Protein AF-A0A6V7XL06-F1 (afdb_monomer_lite)

Secondary structure (DSSP, 8-state):
----TT-HHHHHT-----SS-HHHHHHHHHHHHHS---GGGGGTT--

Radius of gyration: 14.22 Å; chains: 1; bounding box: 36×26×26 Å

pLDDT: mean 84.57, std 12.5, range [48.12, 95.81]

Structure (mmCIF, N/CA/C/O backbone):
data_AF-A0A6V7XL06-F1
#
_entry.id   AF-A0A6V7XL06-F1
#
loop_
_atom_site.group_PDB
_atom_site.id
_atom_site.type_symbol
_atom_site.label_atom_id
_atom_site.label_alt_id
_atom_site.label_comp_id
_atom_site.label_asym_id
_atom_site.label_entity_id
_atom_site.label_seq_id
_atom_site.pdbx_PDB_ins_code
_atom_site.Cartn_x
_atom_site.Cartn_y
_atom_site.Cartn_z
_atom_site.occupancy
_atom_site.B_iso_or_equiv
_atom_site.auth_seq_id
_atom_site.auth_comp_id
_atom_site.auth_asym_id
_atom_site.auth_atom_id
_atom_site.pdbx_PDB_model_num
ATOM 1 N N . MET A 1 1 ? 9.876 -14.090 0.327 1.00 61.25 1 MET A N 1
ATOM 2 C CA . MET A 1 1 ? 10.476 -12.958 -0.414 1.00 61.25 1 MET A CA 1
ATOM 3 C C . MET A 1 1 ? 10.094 -13.141 -1.872 1.00 61.25 1 MET A C 1
ATOM 5 O O . MET A 1 1 ? 10.291 -14.243 -2.364 1.00 61.25 1 MET A O 1
ATOM 9 N N . PHE A 1 2 ? 9.496 -12.151 -2.536 1.00 71.50 2 PHE A N 1
ATOM 10 C CA . PHE A 1 2 ? 9.158 -12.283 -3.959 1.00 71.50 2 PHE A CA 1
ATOM 11 C C . PHE A 1 2 ? 10.425 -12.522 -4.788 1.00 71.50 2 PHE A C 1
ATOM 13 O O . PHE A 1 2 ? 11.465 -11.917 -4.507 1.00 71.50 2 PHE A O 1
ATOM 20 N N . GLU A 1 3 ? 10.345 -13.400 -5.786 1.00 81.12 3 GLU A N 1
ATOM 21 C CA . GLU A 1 3 ? 11.427 -13.593 -6.745 1.00 81.12 3 GLU A CA 1
ATOM 22 C C . GLU A 1 3 ? 11.546 -12.342 -7.623 1.00 81.12 3 GLU A C 1
ATOM 24 O O . GLU A 1 3 ? 10.620 -11.966 -8.332 1.00 81.12 3 GLU A O 1
ATOM 29 N N . GLN A 1 4 ? 12.691 -11.667 -7.539 1.00 84.62 4 GLN A N 1
ATOM 30 C CA . GLN A 1 4 ? 12.869 -10.313 -8.074 1.00 84.62 4 GLN A CA 1
ATOM 31 C C . GLN A 1 4 ? 13.827 -10.234 -9.267 1.00 84.62 4 GLN A C 1
ATOM 33 O O . GLN A 1 4 ? 13.947 -9.181 -9.891 1.00 84.62 4 GLN A O 1
ATOM 38 N N . LYS A 1 5 ? 14.506 -11.339 -9.606 1.00 82.38 5 LYS A N 1
ATOM 39 C CA . LYS A 1 5 ? 15.656 -11.374 -10.529 1.00 82.38 5 LYS A CA 1
ATOM 40 C C . LYS A 1 5 ? 15.378 -10.753 -11.906 1.00 82.38 5 LYS A C 1
ATOM 42 O O . LYS A 1 5 ? 16.293 -10.210 -12.522 1.00 82.38 5 LYS A O 1
ATOM 47 N N . TYR A 1 6 ? 14.129 -10.795 -12.368 1.00 86.19 6 TYR A N 1
ATOM 48 C CA . TYR A 1 6 ? 13.723 -10.310 -13.691 1.00 86.19 6 TYR A CA 1
ATOM 49 C C . TYR A 1 6 ? 12.695 -9.169 -13.650 1.00 86.19 6 TYR A C 1
ATOM 51 O O . TYR A 1 6 ? 12.188 -8.765 -14.695 1.00 86.19 6 TYR A O 1
ATOM 59 N N . MET A 1 7 ? 12.407 -8.614 -12.469 1.00 87.50 7 MET A N 1
ATOM 60 C CA . MET A 1 7 ? 11.462 -7.504 -12.324 1.00 87.50 7 MET A CA 1
ATOM 61 C C . MET A 1 7 ? 12.176 -6.165 -12.523 1.00 87.50 7 MET A C 1
ATOM 63 O O . MET A 1 7 ? 13.230 -5.910 -11.935 1.00 87.50 7 MET A O 1
ATOM 67 N N . LYS A 1 8 ? 11.604 -5.275 -13.340 1.00 87.75 8 LYS A N 1
ATOM 68 C CA . LYS A 1 8 ? 12.165 -3.927 -13.554 1.00 87.75 8 LYS A CA 1
ATOM 69 C C . LYS A 1 8 ? 12.087 -3.098 -12.271 1.00 87.75 8 LYS A C 1
ATOM 71 O O . LYS A 1 8 ? 13.001 -2.341 -11.956 1.00 87.75 8 LYS A O 1
ATOM 76 N N . GLU A 1 9 ? 11.021 -3.305 -11.517 1.00 90.31 9 GLU A N 1
ATOM 77 C CA . GLU A 1 9 ? 10.697 -2.686 -10.238 1.00 90.31 9 GLU A CA 1
ATOM 78 C C . GLU A 1 9 ? 11.734 -3.030 -9.165 1.00 90.31 9 GLU A C 1
ATOM 80 O O . GLU A 1 9 ? 12.056 -2.187 -8.333 1.00 90.31 9 GLU A O 1
ATOM 85 N N . ALA A 1 10 ? 12.335 -4.224 -9.222 1.00 88.81 10 ALA A N 1
ATOM 86 C CA . ALA A 1 10 ? 13.372 -4.638 -8.277 1.00 88.81 10 ALA A CA 1
ATOM 87 C C . ALA A 1 10 ? 14.657 -3.802 -8.391 1.00 88.81 10 ALA A C 1
ATOM 89 O O . ALA A 1 10 ? 15.395 -3.671 -7.420 1.00 88.81 10 ALA A O 1
ATOM 90 N N . ARG A 1 11 ? 14.923 -3.199 -9.559 1.00 86.44 11 ARG A N 1
ATOM 91 C CA . ARG A 1 11 ? 16.085 -2.313 -9.748 1.00 86.44 11 ARG A CA 1
ATOM 92 C C . ARG A 1 11 ? 15.881 -0.939 -9.119 1.00 86.44 11 ARG A C 1
ATOM 94 O O . ARG A 1 11 ? 16.846 -0.326 -8.682 1.00 86.44 11 ARG A O 1
ATOM 101 N N . SER A 1 12 ? 14.647 -0.437 -9.121 1.00 90.00 12 SER A N 1
ATOM 102 C CA . SER A 1 12 ? 14.314 0.894 -8.601 1.00 90.00 12 SER A CA 1
ATOM 103 C C . SER A 1 12 ? 13.781 0.866 -7.170 1.00 90.00 12 SER A C 1
ATOM 105 O O . SER A 1 12 ? 13.728 1.914 -6.529 1.00 90.00 12 SER A O 1
ATOM 107 N N . GLY A 1 13 ? 13.335 -0.299 -6.689 1.00 88.12 13 GLY A N 1
ATOM 108 C CA . GLY A 1 13 ? 12.590 -0.434 -5.440 1.00 88.12 13 GLY A CA 1
ATOM 109 C C . GLY A 1 13 ? 11.220 0.251 -5.477 1.00 88.12 13 GLY A C 1
ATOM 110 O O . GLY A 1 13 ? 10.647 0.526 -4.427 1.00 88.12 13 GLY A O 1
ATOM 111 N N . 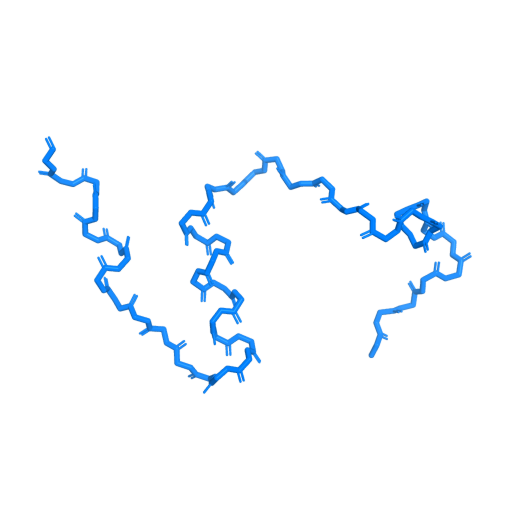LYS A 1 14 ? 10.701 0.580 -6.668 1.00 90.75 14 LYS A N 1
ATOM 112 C CA . LYS A 1 14 ? 9.441 1.313 -6.843 1.00 90.75 14 LYS A CA 1
ATOM 113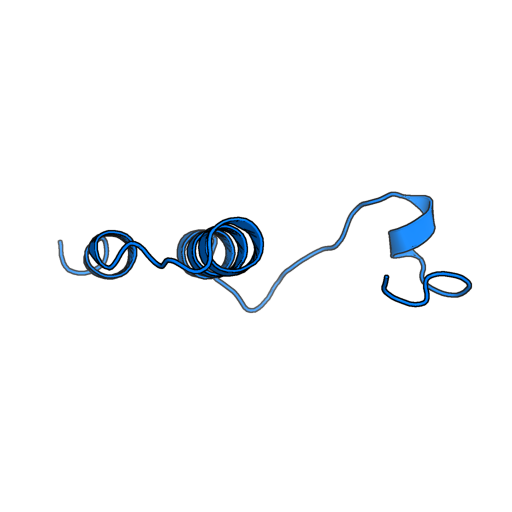 C C . LYS A 1 14 ? 8.444 0.466 -7.617 1.00 90.75 14 LYS A C 1
ATOM 115 O O . LYS A 1 14 ? 8.726 0.043 -8.735 1.00 90.75 14 LYS A O 1
ATOM 120 N N . VAL A 1 15 ? 7.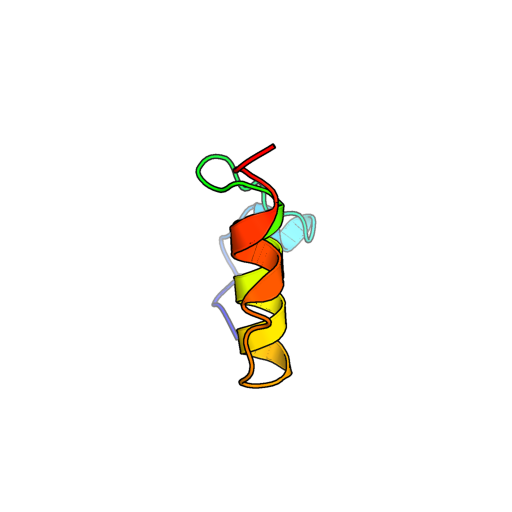257 0.298 -7.041 1.00 90.62 15 VAL A N 1
ATOM 121 C CA . VAL A 1 15 ? 6.121 -0.394 -7.658 1.00 90.62 15 VAL A CA 1
ATOM 122 C C . VAL A 1 15 ? 4.996 0.614 -7.859 1.00 90.62 15 VAL A C 1
ATOM 124 O O . VAL A 1 15 ? 4.619 1.322 -6.925 1.00 90.62 15 VAL A O 1
ATOM 127 N N . LYS A 1 16 ? 4.472 0.706 -9.083 1.00 92.00 16 LYS A N 1
ATOM 128 C CA . LYS A 1 16 ? 3.322 1.560 -9.395 1.00 92.00 16 LYS A CA 1
ATOM 129 C C . LYS A 1 16 ? 2.039 0.763 -9.186 1.00 92.00 16 LYS A C 1
ATOM 131 O O . LYS A 1 16 ? 1.890 -0.313 -9.752 1.00 92.00 16 LYS A O 1
ATOM 136 N N . ILE A 1 17 ? 1.114 1.319 -8.414 1.00 93.69 17 ILE A N 1
ATOM 137 C CA . ILE A 1 17 ? -0.190 0.714 -8.132 1.00 93.69 17 ILE A CA 1
ATOM 138 C C . ILE A 1 17 ? -1.248 1.623 -8.733 1.00 93.69 17 ILE A C 1
ATOM 140 O O . ILE A 1 17 ? -1.264 2.818 -8.445 1.00 93.69 17 ILE A O 1
ATOM 144 N N . VAL A 1 18 ? -2.062 1.068 -9.627 1.00 93.62 18 VAL A N 1
ATOM 145 C CA . VAL A 1 18 ? -2.994 1.844 -10.458 1.00 93.62 18 VAL A CA 1
ATOM 146 C C . VAL A 1 18 ? -4.460 1.526 -10.173 1.00 93.62 18 VAL A C 1
ATOM 148 O O . VAL A 1 18 ? -5.287 2.424 -10.266 1.00 93.62 18 VAL A O 1
ATOM 151 N N . ASP A 1 19 ? -4.763 0.306 -9.723 1.00 93.56 19 ASP A N 1
ATOM 152 C CA . ASP A 1 19 ? -6.142 -0.186 -9.565 1.00 93.56 19 ASP A CA 1
ATOM 153 C C . ASP A 1 19 ? -6.586 -0.260 -8.095 1.00 93.56 19 ASP A C 1
ATOM 155 O O . ASP A 1 19 ? -7.437 -1.059 -7.708 1.00 93.56 19 ASP A O 1
ATOM 159 N N . SER A 1 20 ? -5.974 0.540 -7.223 1.00 90.94 20 SER A N 1
ATOM 160 C CA . SER A 1 20 ? -6.341 0.602 -5.807 1.00 90.94 20 SER A CA 1
ATOM 161 C C . SER A 1 20 ? -6.270 2.018 -5.280 1.00 90.94 20 SER A C 1
ATOM 163 O O . SER A 1 20 ? -5.365 2.781 -5.620 1.00 90.94 20 SER A O 1
ATOM 165 N N . SER A 1 21 ? -7.229 2.360 -4.420 1.00 91.44 21 SER A N 1
ATOM 166 C CA . SER A 1 21 ? -7.192 3.634 -3.719 1.00 91.44 21 SER A CA 1
ATOM 167 C C . SER A 1 21 ? -6.100 3.616 -2.640 1.00 91.44 21 SER A C 1
ATOM 169 O O . SER A 1 21 ? -5.765 2.543 -2.114 1.00 91.44 21 SER A O 1
ATOM 171 N N . PRO A 1 22 ? -5.541 4.784 -2.280 1.00 90.31 22 PRO A N 1
ATOM 172 C CA . PRO A 1 22 ? -4.539 4.876 -1.222 1.00 90.31 22 PRO A CA 1
ATOM 173 C C . PRO A 1 22 ? -5.011 4.276 0.108 1.00 90.31 22 PRO A C 1
ATOM 175 O O . PRO A 1 22 ? -4.226 3.645 0.812 1.00 90.31 22 PRO A O 1
ATOM 178 N N . GLU A 1 23 ? -6.292 4.439 0.442 1.00 90.19 23 GLU A N 1
ATOM 179 C CA . GLU A 1 23 ? -6.896 3.960 1.689 1.00 90.19 23 GLU A CA 1
ATOM 180 C C . GLU A 1 23 ? -6.934 2.430 1.733 1.00 90.19 23 GLU A C 1
ATOM 182 O O . GLU A 1 23 ? -6.495 1.827 2.712 1.00 90.19 23 GLU A O 1
ATOM 187 N N . CYS A 1 24 ? -7.378 1.793 0.643 1.00 90.00 24 CYS A N 1
ATOM 188 C CA . CYS A 1 24 ? -7.399 0.336 0.532 1.00 90.00 24 CYS A CA 1
ATOM 189 C C . CYS A 1 24 ? -5.987 -0.254 0.612 1.00 90.00 24 CYS A C 1
ATOM 191 O O . CYS A 1 24 ? -5.768 -1.251 1.301 1.00 90.00 24 CYS A O 1
ATOM 193 N N . PHE A 1 25 ? -5.015 0.372 -0.060 1.00 92.62 25 PHE A N 1
ATOM 194 C CA . PHE A 1 25 ? -3.640 -0.117 -0.036 1.00 92.62 25 PHE A CA 1
ATOM 195 C C . PHE A 1 25 ? -3.003 0.026 1.354 1.00 92.62 25 PHE A C 1
A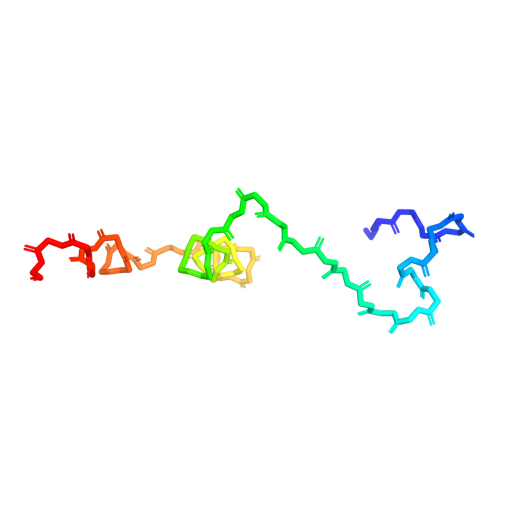TOM 197 O O . PHE A 1 25 ? -2.303 -0.881 1.800 1.00 92.62 25 PHE A O 1
ATOM 204 N N . ARG A 1 26 ? -3.293 1.114 2.081 1.00 91.81 26 ARG A N 1
ATOM 205 C CA . ARG A 1 26 ? -2.858 1.288 3.478 1.00 91.81 26 ARG A CA 1
ATOM 206 C C . ARG A 1 26 ? -3.437 0.218 4.398 1.00 91.81 26 ARG A C 1
ATOM 208 O O . ARG A 1 26 ? -2.672 -0.420 5.109 1.00 91.81 26 ARG A O 1
ATOM 215 N N . ALA A 1 27 ? -4.740 -0.051 4.311 1.00 92.62 27 ALA A N 1
ATOM 216 C CA . ALA A 1 27 ? -5.371 -1.104 5.106 1.00 92.62 27 ALA A CA 1
ATOM 217 C C . ALA A 1 27 ? -4.752 -2.491 4.835 1.00 92.62 27 ALA A C 1
ATOM 219 O O . ALA A 1 27 ? -4.572 -3.288 5.756 1.00 92.62 27 ALA A O 1
ATOM 220 N N . MET A 1 28 ? -4.384 -2.773 3.580 1.00 93.25 28 MET A N 1
ATOM 221 C CA . MET A 1 28 ? -3.675 -4.003 3.222 1.00 93.25 28 MET A CA 1
ATOM 222 C C . MET A 1 28 ? -2.279 -4.073 3.864 1.00 93.25 28 MET A C 1
ATOM 224 O O . MET A 1 28 ? -1.906 -5.122 4.390 1.00 93.25 28 MET A O 1
ATOM 228 N N . LEU A 1 29 ? -1.516 -2.972 3.854 1.00 93.62 29 LEU A N 1
ATOM 229 C CA . LEU A 1 29 ? -0.207 -2.906 4.514 1.00 93.62 29 LEU A CA 1
ATOM 230 C C . LEU A 1 29 ? -0.329 -3.113 6.028 1.00 93.62 29 LEU A C 1
ATOM 232 O O . LEU A 1 29 ? 0.405 -3.929 6.584 1.00 93.62 29 LEU A O 1
ATOM 236 N N . ASP A 1 30 ? -1.273 -2.439 6.684 1.00 94.25 30 ASP A N 1
ATOM 237 C CA . ASP A 1 30 ? -1.499 -2.587 8.126 1.00 94.25 30 ASP A CA 1
ATOM 238 C C . ASP A 1 30 ? -1.779 -4.046 8.494 1.00 94.25 30 ASP A C 1
ATOM 240 O O . ASP A 1 30 ? -1.193 -4.577 9.443 1.00 94.25 30 ASP A O 1
ATOM 244 N N . TYR A 1 31 ? -2.592 -4.734 7.690 1.00 95.25 31 TYR A N 1
ATOM 245 C CA . TYR A 1 31 ? -2.854 -6.156 7.876 1.00 95.25 31 TYR A CA 1
ATOM 246 C C . TYR A 1 31 ? -1.596 -7.011 7.710 1.00 95.25 31 TYR A C 1
ATOM 248 O O . TYR A 1 31 ? -1.332 -7.867 8.552 1.00 95.25 31 TYR A O 1
ATOM 256 N N . PHE A 1 32 ? -0.791 -6.773 6.670 1.00 94.88 32 PHE A N 1
ATOM 257 C CA . PHE A 1 32 ? 0.441 -7.534 6.441 1.00 94.88 32 PHE A CA 1
ATOM 258 C C . PHE A 1 32 ? 1.441 -7.407 7.591 1.00 94.88 32 PHE A C 1
ATOM 260 O O . PHE A 1 32 ? 2.096 -8.392 7.931 1.00 94.88 32 PHE A O 1
ATOM 267 N N . TYR A 1 33 ? 1.558 -6.224 8.195 1.00 95.38 33 TYR A N 1
ATOM 268 C CA . TYR A 1 33 ? 2.542 -5.979 9.249 1.00 95.38 33 TYR A CA 1
ATOM 269 C C . TYR A 1 33 ? 2.030 -6.256 10.666 1.00 95.38 33 TYR A C 1
ATOM 271 O O . TYR A 1 33 ? 2.835 -6.546 11.548 1.00 95.38 33 TYR A O 1
ATOM 279 N N . THR A 1 34 ? 0.719 -6.178 10.912 1.00 95.81 34 THR A N 1
ATOM 280 C CA . THR A 1 34 ? 0.155 -6.267 12.274 1.00 95.81 34 THR A CA 1
ATOM 281 C C . THR A 1 34 ? -0.860 -7.395 12.465 1.00 95.81 34 THR A C 1
ATOM 283 O O . THR A 1 34 ? -1.229 -7.703 13.600 1.00 95.81 34 THR A O 1
ATOM 286 N N . GLY A 1 35 ? -1.351 -7.993 11.376 1.00 95.62 35 GLY A N 1
ATOM 287 C CA . GLY A 1 35 ? -2.463 -8.946 11.382 1.00 95.62 35 GLY A CA 1
ATOM 288 C C . GLY A 1 35 ? -3.830 -8.318 11.683 1.00 95.62 35 GLY A C 1
ATOM 289 O O . GLY A 1 35 ? -4.806 -9.045 11.863 1.00 95.62 35 GLY A O 1
ATOM 290 N N . LYS A 1 36 ? -3.924 -6.984 11.762 1.00 93.62 36 LYS A N 1
ATOM 291 C CA . LYS A 1 36 ? -5.145 -6.244 12.113 1.00 93.62 36 LYS A CA 1
ATOM 292 C C . LYS A 1 36 ? -5.512 -5.251 11.012 1.00 93.62 36 LYS A C 1
ATOM 294 O O . LYS A 1 36 ? -4.647 -4.744 10.312 1.00 93.62 36 LYS A O 1
ATOM 299 N N . ILE A 1 37 ? -6.806 -4.968 10.888 1.00 89.69 37 ILE A N 1
ATOM 300 C CA . ILE A 1 37 ? -7.347 -3.929 10.003 1.00 89.69 37 ILE A CA 1
ATOM 301 C C . ILE A 1 37 ? -8.155 -2.967 10.866 1.00 89.69 37 ILE A C 1
ATOM 303 O O . ILE A 1 37 ? -9.054 -3.407 11.589 1.00 89.69 37 ILE A O 1
ATOM 307 N N . ASP A 1 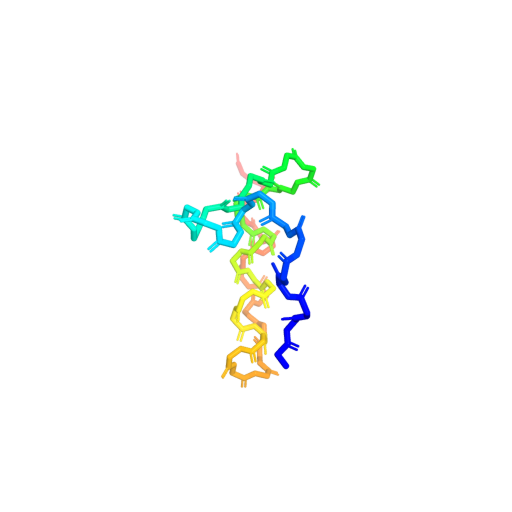38 ? -7.869 -1.670 10.766 1.00 83.88 38 ASP A N 1
ATOM 308 C CA . ASP A 1 38 ? -8.755 -0.651 11.316 1.00 83.88 38 ASP A CA 1
ATOM 309 C 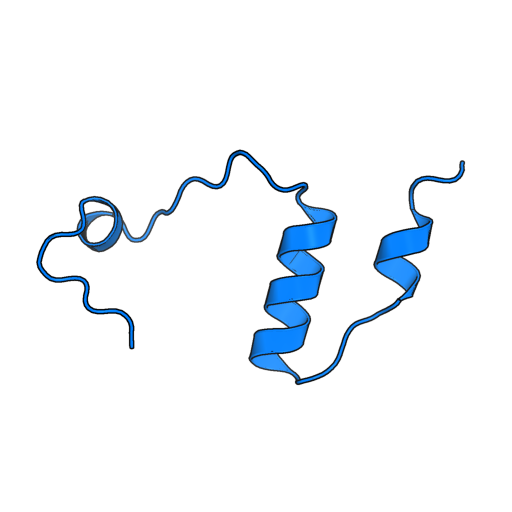C . ASP A 1 38 ? -9.936 -0.427 10.363 1.00 83.88 38 ASP A C 1
ATOM 311 O O . ASP A 1 38 ? -9.786 0.001 9.218 1.00 83.88 38 ASP A O 1
ATOM 315 N N . LYS A 1 39 ? -11.140 -0.736 10.846 1.00 79.50 39 LYS A N 1
ATOM 316 C CA . LYS A 1 39 ? -12.368 -0.586 10.064 1.00 79.50 39 LYS A CA 1
ATOM 317 C C . LYS A 1 39 ? -12.769 0.876 9.881 1.00 79.50 39 LYS A C 1
ATOM 319 O O . LYS A 1 39 ? -13.548 1.149 8.972 1.00 79.50 39 LYS A O 1
ATOM 324 N N . SER A 1 40 ? -12.230 1.799 10.684 1.00 80.38 40 SER A N 1
ATOM 325 C CA . SER A 1 40 ? -12.467 3.243 10.549 1.00 80.38 40 SER A CA 1
ATOM 326 C C . SER A 1 40 ? -12.083 3.763 9.153 1.00 80.38 40 SER A C 1
ATOM 328 O O . SER A 1 40 ? -12.750 4.645 8.613 1.00 80.38 40 SER A O 1
ATOM 330 N N . ILE A 1 41 ? -11.088 3.133 8.514 1.00 72.81 41 ILE A N 1
ATOM 331 C CA . ILE A 1 41 ? -10.562 3.478 7.186 1.00 72.81 41 ILE A CA 1
ATOM 332 C C . ILE A 1 41 ? -11.643 3.369 6.093 1.00 72.81 41 ILE A C 1
ATOM 334 O O . ILE A 1 41 ? -11.624 4.125 5.123 1.00 72.81 41 ILE A O 1
ATOM 338 N N . PHE A 1 42 ? -12.628 2.479 6.252 1.00 69.12 42 PHE A N 1
ATOM 339 C CA . PHE A 1 42 ? -13.705 2.291 5.271 1.00 69.12 42 PHE A CA 1
ATOM 340 C C . PHE A 1 42 ? -14.849 3.308 5.399 1.00 69.12 42 PHE A C 1
ATOM 342 O O . PHE A 1 42 ? -15.683 3.394 4.500 1.00 69.12 42 PHE A O 1
ATOM 349 N N . PHE A 1 43 ? -14.895 4.099 6.475 1.00 64.62 43 PHE A N 1
ATOM 350 C CA . PHE A 1 43 ? -15.975 5.063 6.717 1.00 64.62 43 PHE A CA 1
ATOM 351 C C . PHE A 1 43 ? -15.716 6.455 6.122 1.00 64.62 43 PHE A C 1
ATOM 353 O O . PHE A 1 43 ? -16.633 7.268 6.068 1.00 64.62 43 PHE A O 1
ATOM 360 N N . ILE A 1 44 ? -14.512 6.729 5.606 1.00 58.06 44 ILE A N 1
ATOM 361 C CA . ILE A 1 44 ? -14.104 8.065 5.120 1.00 58.06 44 ILE A CA 1
ATOM 362 C C . ILE A 1 44 ? -14.851 8.493 3.829 1.00 58.06 44 ILE A C 1
ATOM 364 O O . ILE A 1 44 ? -14.741 9.635 3.401 1.00 58.06 44 ILE A O 1
ATOM 368 N N . LYS A 1 45 ? -15.662 7.622 3.208 1.00 54.09 45 LYS A N 1
ATOM 369 C CA . LYS A 1 45 ? -16.377 7.908 1.944 1.00 54.09 45 LYS A CA 1
ATOM 370 C C . LYS A 1 45 ? -17.874 8.256 2.060 1.00 54.09 45 LYS A C 1
ATOM 372 O O . LYS A 1 45 ? -18.528 8.333 1.024 1.00 54.09 45 LYS A O 1
ATOM 377 N N . LEU A 1 46 ? -18.434 8.449 3.260 1.00 52.53 46 LEU A N 1
ATOM 378 C CA . LEU A 1 46 ? -19.880 8.718 3.445 1.00 52.53 46 LEU A CA 1
ATOM 379 C C . LEU A 1 46 ? -20.251 10.166 3.834 1.00 52.53 46 LEU A C 1
ATOM 381 O O . LEU A 1 46 ? -21.409 10.423 4.158 1.00 52.53 46 LEU A O 1
ATOM 385 N N . THR A 1 47 ? -19.318 11.112 3.756 1.00 48.12 47 THR A N 1
ATOM 386 C CA . THR A 1 47 ? -19.549 12.561 3.947 1.00 48.12 47 THR A CA 1
ATOM 387 C C . THR A 1 47 ? -18.843 13.340 2.860 1.00 48.12 47 THR A C 1
ATOM 389 O O . THR A 1 47 ? -19.458 14.289 2.332 1.00 48.12 47 THR A O 1
#

Organism: Meloidogyne enterolobii (NCBI:txid390850)

Foldseek 3Di:
DDDPPPPPCSVVVDDDDDPDDPLVVVQVVCCVVPVDGDPVSVVPPPD

InterPro domains:
  IPR000210 BTB/POZ domain [PF00651] (1-39)
  IPR000210 BTB/POZ domain [PS50097] (1-41)
  IPR011333 SKP1/BTB/POZ domain superfamily [G3DSA:3.30.710.10] (1-45)
  IPR011333 SKP1/BTB/POZ domain superfamily [SSF54695] (6-40)

Sequence (47 aa):
MFEQKYMKEARSGKVKIVDSSPECFRAMLDYFYTGKIDKSIFFIKLT